Protein AF-A0A3B9NAP0-F1 (afdb_monomer_lite)

Secondary structure (DSSP, 8-state):
--HHHHHHHHHHHHTTTT-TT--EEEEESS-HHHHHHHHHHH-HHHHT-TTEEEEE-TT-HHHHHH--SSSSEEEEE-TTT--EEEEEES---HHHHHHHTT---

Sequence (105 aa):
GCGHCQKMGAGIARNLSKFKNVSFYFISMNDKPYVDGFINMHAKALKSAPNVKFLFDAGTQFIEKFKPGNYPSLYIYDAKTKVLVQHLDGEDDVNKLLKALGITG

Structure (mmCIF, N/CA/C/O backbone):
data_AF-A0A3B9NAP0-F1
#
_entry.id   AF-A0A3B9NAP0-F1
#
loop_
_atom_site.group_PDB
_atom_site.id
_atom_site.type_symbol
_atom_site.label_atom_id
_atom_site.label_alt_id
_atom_site.label_comp_id
_atom_site.label_asym_id
_atom_site.label_entity_id
_atom_site.label_seq_id
_atom_site.pdbx_PDB_ins_code
_atom_site.Cartn_x
_atom_site.Cartn_y
_atom_site.Cartn_z
_atom_site.occupancy
_atom_site.B_iso_or_equiv
_atom_site.auth_seq_id
_atom_site.auth_comp_id
_atom_site.auth_asym_id
_atom_site.auth_atom_id
_atom_site.pdbx_PDB_model_num
ATOM 1 N N . GLY A 1 1 ? 4.038 1.317 -18.588 1.00 42.34 1 GLY A N 1
ATOM 2 C CA . GLY A 1 1 ? 4.125 1.118 -17.132 1.00 42.34 1 GLY A CA 1
ATOM 3 C C . GLY A 1 1 ? 2.885 1.664 -16.458 1.00 42.34 1 GLY A C 1
ATOM 4 O O . GLY A 1 1 ? 2.650 2.857 -16.533 1.00 42.34 1 GLY A O 1
ATOM 5 N N . CYS A 1 2 ? 2.092 0.766 -15.875 1.00 61.81 2 CYS A N 1
ATOM 6 C CA . CYS A 1 2 ? 1.234 0.923 -14.694 1.00 61.81 2 CYS A CA 1
ATOM 7 C C . CYS A 1 2 ? 0.788 2.334 -14.243 1.00 61.81 2 CYS A C 1
ATOM 9 O O . CYS A 1 2 ? 1.112 2.744 -13.128 1.00 61.81 2 CYS A O 1
ATOM 11 N N . GLY A 1 3 ? -0.055 3.027 -15.017 1.00 62.25 3 GLY A N 1
ATOM 12 C CA . GLY A 1 3 ? -0.819 4.175 -14.494 1.00 62.25 3 GLY A CA 1
ATOM 13 C C . GLY A 1 3 ? -1.746 3.779 -13.331 1.00 62.25 3 GLY A C 1
ATOM 14 O O . GLY A 1 3 ? -1.920 4.542 -12.384 1.00 62.25 3 GLY A O 1
ATOM 15 N N . HIS A 1 4 ? -2.250 2.539 -13.343 1.00 74.38 4 HIS A N 1
ATOM 16 C CA . HIS A 1 4 ? -3.114 1.989 -12.295 1.00 74.38 4 HIS A CA 1
ATOM 17 C C . HIS A 1 4 ? -2.416 1.897 -10.931 1.00 74.38 4 HIS A C 1
ATOM 19 O O . HIS A 1 4 ? -2.921 2.431 -9.945 1.00 74.38 4 HIS A O 1
ATOM 25 N N . CYS A 1 5 ? -1.206 1.324 -10.870 1.00 71.00 5 CYS A N 1
ATOM 26 C CA . CYS A 1 5 ? -0.440 1.257 -9.619 1.00 71.00 5 CYS A CA 1
ATOM 27 C C . CYS A 1 5 ? -0.088 2.654 -9.085 1.00 71.00 5 CYS A C 1
ATOM 29 O O . CYS A 1 5 ? -0.111 2.878 -7.876 1.00 71.00 5 CYS A O 1
ATOM 31 N N . GLN A 1 6 ? 0.237 3.596 -9.979 1.00 77.69 6 GLN A N 1
ATOM 32 C CA . GLN A 1 6 ? 0.581 4.971 -9.603 1.00 77.69 6 GLN A CA 1
ATOM 33 C C . GLN A 1 6 ? -0.620 5.701 -9.010 1.00 77.69 6 GLN A C 1
ATOM 35 O O . GLN A 1 6 ? -0.515 6.289 -7.936 1.00 77.69 6 GLN A O 1
ATOM 40 N N . LYS A 1 7 ? -1.768 5.636 -9.690 1.00 83.56 7 LYS A N 1
ATOM 41 C CA . LYS A 1 7 ? -3.012 6.272 -9.255 1.00 83.56 7 LYS A CA 1
ATOM 42 C C . LYS A 1 7 ? -3.493 5.692 -7.930 1.00 83.56 7 LYS A C 1
ATOM 44 O O . LYS A 1 7 ? -3.847 6.456 -7.033 1.00 83.56 7 LYS A O 1
ATOM 49 N N . MET A 1 8 ? -3.394 4.374 -7.773 1.00 82.88 8 MET A N 1
ATOM 50 C CA . MET A 1 8 ? -3.730 3.688 -6.534 1.00 82.88 8 MET A CA 1
ATOM 51 C C . MET A 1 8 ? -2.812 4.114 -5.382 1.00 82.88 8 MET A C 1
ATOM 53 O O . MET A 1 8 ? -3.286 4.580 -4.347 1.00 82.88 8 MET A O 1
ATOM 57 N N . GLY A 1 9 ? -1.489 4.052 -5.575 1.00 83.19 9 GLY A N 1
ATOM 58 C CA . GLY A 1 9 ? -0.513 4.485 -4.571 1.00 83.19 9 GLY A CA 1
ATOM 59 C C . GLY A 1 9 ? -0.671 5.959 -4.184 1.00 83.19 9 GLY A C 1
ATOM 60 O O . GLY A 1 9 ? -0.674 6.292 -2.998 1.00 83.19 9 GLY A O 1
ATOM 61 N N . ALA A 1 10 ? -0.879 6.843 -5.163 1.00 85.19 10 ALA A N 1
ATOM 62 C CA . ALA A 1 10 ? -1.137 8.263 -4.933 1.00 85.19 10 ALA A CA 1
ATOM 63 C C . ALA A 1 10 ? -2.464 8.498 -4.192 1.00 85.19 10 ALA A C 1
ATOM 65 O O . ALA A 1 10 ? -2.539 9.343 -3.298 1.00 85.19 10 ALA A O 1
ATOM 66 N N . GLY A 1 11 ? -3.509 7.740 -4.530 1.00 86.38 11 GLY A N 1
ATOM 67 C CA . GLY A 1 11 ? -4.799 7.774 -3.849 1.00 86.38 11 GLY A CA 1
ATOM 68 C C . GLY A 1 11 ? -4.678 7.380 -2.379 1.00 86.38 11 GLY A C 1
ATOM 69 O O . GLY A 1 11 ? -5.209 8.083 -1.514 1.00 86.38 11 GLY A O 1
ATOM 70 N N . ILE A 1 12 ? -3.931 6.309 -2.087 1.00 85.69 12 ILE A N 1
ATOM 71 C CA . ILE A 1 12 ? -3.658 5.872 -0.712 1.00 85.69 12 ILE A CA 1
ATOM 72 C C . ILE A 1 12 ? -2.866 6.951 0.029 1.00 85.69 12 ILE A C 1
ATOM 74 O O . ILE A 1 12 ? -3.253 7.344 1.125 1.00 85.69 12 ILE A O 1
ATOM 78 N N . ALA A 1 13 ? -1.813 7.489 -0.593 1.00 86.31 13 ALA A N 1
ATOM 79 C CA . ALA A 1 13 ? -0.987 8.548 -0.020 1.00 86.31 13 ALA A CA 1
ATOM 80 C C . ALA A 1 13 ? -1.812 9.788 0.370 1.00 86.31 13 ALA A C 1
ATOM 82 O O . ALA A 1 13 ? -1.628 10.341 1.451 1.00 86.31 13 ALA A O 1
ATOM 83 N N . ARG A 1 14 ? -2.758 10.201 -0.484 1.00 86.94 14 ARG A N 1
ATOM 84 C CA . ARG A 1 14 ? -3.666 11.332 -0.220 1.00 86.94 14 ARG A CA 1
ATOM 85 C C . ARG A 1 14 ? -4.666 11.049 0.902 1.00 86.94 14 ARG A C 1
ATOM 87 O O . ARG A 1 14 ? -5.053 11.971 1.610 1.00 86.94 14 ARG A O 1
ATOM 94 N N . ASN A 1 15 ? -5.071 9.792 1.078 1.00 86.88 15 ASN A N 1
ATOM 95 C CA . ASN A 1 15 ? -6.045 9.366 2.087 1.00 86.88 15 ASN A CA 1
ATOM 96 C C . ASN A 1 15 ? -5.395 8.692 3.308 1.00 86.88 15 ASN A C 1
ATOM 98 O O . ASN A 1 15 ? -6.099 8.095 4.118 1.00 86.88 15 ASN A O 1
ATOM 102 N N . LEU A 1 16 ? -4.072 8.804 3.485 1.00 84.50 16 LEU A N 1
ATOM 103 C CA . LEU A 1 16 ? -3.317 8.196 4.594 1.00 84.50 16 LEU A CA 1
ATOM 104 C C . LEU A 1 16 ? -3.923 8.492 5.969 1.00 84.50 16 LEU A C 1
ATOM 106 O O . LEU A 1 16 ? -3.943 7.627 6.841 1.00 84.50 16 LEU A O 1
ATOM 110 N N . SER A 1 17 ? -4.471 9.694 6.146 1.00 84.31 17 SER A N 1
ATOM 111 C CA . SER A 1 17 ? -5.154 10.116 7.371 1.00 84.31 17 SER A CA 1
ATOM 112 C C . SER A 1 17 ? -6.380 9.266 7.722 1.00 84.31 17 SER A C 1
ATOM 114 O O . SER A 1 17 ? -6.696 9.142 8.905 1.00 84.31 17 SER A O 1
ATOM 116 N N . LYS A 1 18 ? -7.045 8.663 6.728 1.00 85.12 18 LYS A N 1
ATOM 117 C CA . LYS A 1 18 ? -8.168 7.731 6.910 1.00 85.12 18 LYS A CA 1
ATOM 118 C C . LYS A 1 18 ? -7.697 6.309 7.217 1.00 85.12 18 LYS A C 1
ATOM 120 O O . LYS A 1 18 ? -8.402 5.552 7.872 1.00 85.12 18 LYS A O 1
ATOM 125 N N . PHE A 1 19 ? -6.481 5.957 6.806 1.00 84.62 19 PHE A N 1
ATOM 126 C CA . PHE A 1 19 ? -5.911 4.619 6.962 1.00 84.62 19 PHE A CA 1
ATOM 127 C C . PHE A 1 19 ? -5.125 4.414 8.267 1.00 84.62 19 PHE A C 1
ATOM 129 O O . PHE A 1 19 ? -4.288 3.519 8.344 1.00 84.62 19 PHE A O 1
ATOM 136 N N . LYS A 1 20 ? -5.385 5.202 9.317 1.00 80.50 20 LYS A N 1
ATOM 137 C CA . LYS A 1 20 ? -4.659 5.099 10.601 1.00 80.50 20 LYS A CA 1
ATOM 138 C C . LYS A 1 20 ? -4.742 3.712 11.250 1.00 80.50 20 LYS A C 1
ATOM 140 O O . LYS A 1 20 ? -3.796 3.302 11.910 1.00 80.50 20 LYS A O 1
ATOM 145 N N . ASN A 1 21 ? -5.836 2.986 11.016 1.00 85.19 21 ASN A N 1
ATOM 146 C CA . ASN A 1 21 ? -6.056 1.630 11.531 1.00 85.19 21 ASN A CA 1
ATOM 147 C C . ASN A 1 21 ? -5.743 0.531 10.501 1.00 85.19 21 ASN A C 1
ATOM 149 O O . ASN A 1 21 ? -6.112 -0.623 10.701 1.00 85.19 21 ASN A O 1
ATOM 153 N N . VAL A 1 22 ? -5.092 0.873 9.387 1.00 88.12 22 VAL A N 1
ATOM 154 C CA . VAL A 1 22 ? -4.791 -0.058 8.295 1.00 88.12 22 VAL A CA 1
ATOM 155 C C . VAL A 1 22 ? -3.286 -0.121 8.099 1.00 88.12 22 VAL A C 1
ATOM 157 O O . VAL A 1 22 ? -2.632 0.910 7.962 1.00 88.12 22 VAL A O 1
ATOM 160 N N . SER A 1 23 ? -2.741 -1.338 8.072 1.00 89.31 23 SER A N 1
ATOM 161 C CA . SER A 1 23 ? -1.330 -1.587 7.768 1.00 89.31 23 SER A CA 1
ATOM 162 C C . SER A 1 23 ? -1.179 -2.031 6.316 1.00 89.31 23 SER A C 1
ATOM 164 O O . SER A 1 23 ? -1.744 -3.048 5.921 1.00 89.31 23 SER A O 1
ATOM 166 N N . PHE A 1 24 ? -0.402 -1.293 5.530 1.00 88.19 24 PHE A N 1
ATOM 167 C CA . PHE A 1 24 ? -0.102 -1.621 4.142 1.00 88.19 24 PHE A CA 1
ATOM 168 C C . PHE A 1 24 ? 1.209 -2.387 4.028 1.00 88.19 24 PHE A C 1
ATOM 170 O O . PHE A 1 24 ? 2.225 -1.983 4.591 1.00 88.19 24 PHE A O 1
ATOM 177 N N . TYR A 1 25 ? 1.193 -3.448 3.228 1.00 88.38 25 TYR A N 1
ATOM 178 C CA . TYR A 1 25 ? 2.366 -4.247 2.899 1.00 88.38 25 TYR A CA 1
ATOM 179 C C . TYR A 1 25 ? 2.519 -4.261 1.384 1.00 88.38 25 TYR A C 1
ATOM 181 O O . TYR A 1 25 ? 1.781 -4.941 0.675 1.00 88.38 25 TYR A O 1
ATOM 189 N N . PHE A 1 26 ? 3.454 -3.466 0.884 1.00 86.38 26 PHE A N 1
ATOM 190 C CA . PHE A 1 26 ? 3.780 -3.411 -0.531 1.00 86.38 26 PHE A CA 1
ATOM 191 C C . PHE A 1 26 ? 4.841 -4.455 -0.817 1.00 86.38 26 PHE A C 1
ATOM 193 O O . PHE A 1 26 ? 5.974 -4.328 -0.358 1.00 86.38 26 PHE A O 1
ATOM 200 N N . ILE A 1 27 ? 4.458 -5.481 -1.561 1.00 85.44 27 ILE A N 1
ATOM 201 C CA . ILE A 1 27 ? 5.347 -6.569 -1.944 1.00 85.44 27 ILE A CA 1
ATOM 202 C C . ILE A 1 27 ? 5.775 -6.339 -3.389 1.00 85.44 27 ILE A C 1
ATOM 204 O O . ILE A 1 27 ? 4.938 -6.116 -4.262 1.00 85.44 27 ILE A O 1
ATOM 208 N N . SER A 1 28 ? 7.080 -6.355 -3.632 1.00 82.69 28 SER A N 1
ATOM 209 C CA . SER A 1 28 ? 7.657 -6.158 -4.959 1.00 82.69 28 SER A CA 1
ATOM 210 C C . SER A 1 28 ? 8.846 -7.084 -5.161 1.00 82.69 28 SER A C 1
ATOM 212 O O . SER A 1 28 ? 9.662 -7.248 -4.259 1.00 82.69 28 SER A O 1
ATOM 214 N N . MET A 1 29 ? 8.963 -7.632 -6.370 1.00 83.50 29 MET A N 1
ATOM 215 C CA . MET A 1 29 ? 10.150 -8.365 -6.822 1.00 83.50 29 MET A CA 1
ATOM 216 C C . MET A 1 29 ? 11.291 -7.439 -7.256 1.00 83.50 29 MET A C 1
ATOM 218 O O . MET A 1 29 ? 12.414 -7.890 -7.434 1.00 83.50 29 MET A O 1
ATOM 222 N N . ASN A 1 30 ? 11.004 -6.152 -7.474 1.00 80.62 30 ASN A N 1
ATOM 223 C CA . ASN A 1 30 ? 12.017 -5.164 -7.837 1.00 80.62 30 ASN A CA 1
ATOM 224 C C . ASN A 1 30 ? 12.793 -4.706 -6.605 1.00 80.62 30 ASN A C 1
ATOM 226 O O . ASN A 1 30 ? 12.206 -4.552 -5.529 1.00 80.62 30 ASN A O 1
ATOM 230 N N . ASP A 1 31 ? 14.076 -4.405 -6.801 1.00 82.06 31 ASP A N 1
ATOM 231 C CA . ASP A 1 31 ? 14.972 -3.942 -5.748 1.00 82.06 31 ASP A CA 1
ATOM 232 C C . ASP A 1 31 ? 14.435 -2.710 -5.014 1.00 82.06 31 ASP A C 1
ATOM 234 O O . ASP A 1 31 ? 13.775 -1.831 -5.583 1.00 82.06 31 ASP A O 1
ATOM 238 N N . LYS A 1 32 ? 14.801 -2.603 -3.733 1.00 80.88 32 LYS A N 1
ATOM 239 C CA . LYS A 1 32 ? 14.445 -1.468 -2.876 1.00 80.88 32 LYS A CA 1
ATOM 240 C C . LYS A 1 32 ? 14.632 -0.091 -3.545 1.00 80.88 32 LYS A C 1
ATOM 242 O O . LYS A 1 32 ? 13.689 0.693 -3.473 1.00 80.88 32 LYS A O 1
ATOM 247 N N . PRO A 1 33 ? 15.772 0.250 -4.186 1.00 84.56 33 PRO A N 1
ATOM 248 C CA . PRO A 1 33 ? 15.942 1.541 -4.859 1.00 84.56 33 PRO A CA 1
ATOM 249 C C . PRO A 1 33 ? 14.897 1.816 -5.947 1.00 84.56 33 PRO A C 1
ATOM 251 O O . PRO A 1 33 ? 14.457 2.957 -6.085 1.00 84.56 33 PRO A O 1
ATOM 254 N N . TYR A 1 34 ? 14.451 0.792 -6.679 1.00 84.25 34 TYR A N 1
ATOM 255 C CA . TYR A 1 34 ? 13.420 0.943 -7.704 1.00 84.25 34 TYR A CA 1
ATOM 256 C C . TYR A 1 34 ? 12.057 1.267 -7.078 1.00 84.25 34 TYR A C 1
ATOM 258 O O . TYR A 1 34 ? 11.382 2.217 -7.483 1.00 84.25 34 TYR A O 1
ATOM 266 N N . VAL A 1 35 ? 11.679 0.521 -6.035 1.00 83.31 35 VAL A N 1
ATOM 267 C CA . VAL A 1 35 ? 10.434 0.744 -5.283 1.00 83.31 35 VAL A CA 1
ATOM 268 C C . VAL A 1 35 ? 10.451 2.108 -4.590 1.00 83.31 35 VAL A C 1
ATOM 270 O O . VAL A 1 35 ? 9.495 2.873 -4.699 1.00 83.31 35 VAL A O 1
ATOM 273 N N . ASP A 1 36 ? 11.555 2.460 -3.932 1.00 83.88 36 ASP A N 1
ATOM 274 C CA . ASP A 1 36 ? 11.727 3.756 -3.274 1.00 83.88 36 ASP A CA 1
ATOM 275 C C . ASP A 1 36 ? 11.625 4.912 -4.275 1.00 83.88 36 ASP A C 1
ATOM 277 O O . ASP A 1 36 ? 11.020 5.935 -3.952 1.00 83.88 36 ASP A O 1
ATOM 281 N N . GLY A 1 37 ? 12.194 4.764 -5.476 1.00 86.19 37 GLY A N 1
ATOM 282 C CA . GLY A 1 37 ? 12.083 5.744 -6.555 1.00 86.19 37 GLY A CA 1
ATOM 283 C C . GLY A 1 37 ? 10.633 5.941 -6.996 1.00 86.19 37 GLY A C 1
ATOM 284 O O . GLY A 1 37 ? 10.141 7.070 -7.014 1.00 86.19 37 GLY A O 1
ATOM 285 N N . PHE A 1 38 ? 9.921 4.841 -7.255 1.00 83.44 38 PHE A N 1
ATOM 286 C CA . PHE A 1 38 ? 8.504 4.864 -7.623 1.00 83.44 38 PHE A CA 1
ATOM 287 C C . PHE A 1 38 ? 7.646 5.567 -6.563 1.00 83.44 38 PHE A C 1
ATOM 289 O O . PHE A 1 38 ? 6.811 6.419 -6.871 1.00 83.44 38 PHE A O 1
ATOM 296 N N . ILE A 1 39 ? 7.881 5.251 -5.293 1.00 83.56 39 ILE A N 1
ATOM 297 C CA . ILE A 1 39 ? 7.097 5.796 -4.185 1.00 83.56 39 ILE A CA 1
ATOM 298 C C . ILE A 1 39 ? 7.452 7.241 -3.919 1.00 83.56 39 ILE A C 1
ATOM 300 O O . ILE A 1 39 ? 6.553 8.049 -3.733 1.00 83.56 39 ILE A O 1
ATOM 304 N N . ASN A 1 40 ? 8.726 7.614 -3.973 1.00 85.56 40 ASN A N 1
ATOM 305 C CA . ASN A 1 40 ? 9.117 9.015 -3.877 1.00 85.56 40 ASN A CA 1
ATOM 306 C C . ASN A 1 40 ? 8.473 9.872 -4.974 1.00 85.56 40 ASN A C 1
ATOM 308 O O . ASN A 1 40 ? 8.136 11.025 -4.708 1.00 85.56 40 ASN A O 1
ATOM 312 N N . MET A 1 41 ? 8.292 9.318 -6.175 1.00 84.69 41 MET A N 1
ATOM 313 C CA . MET A 1 41 ? 7.733 10.042 -7.314 1.00 84.69 41 MET A CA 1
ATOM 314 C C . MET A 1 41 ? 6.199 10.128 -7.271 1.00 84.69 41 MET A C 1
ATOM 316 O O . MET A 1 41 ? 5.645 11.191 -7.538 1.00 84.69 41 MET A O 1
ATOM 320 N N . HIS A 1 42 ? 5.503 9.050 -6.893 1.00 81.56 42 HIS A N 1
ATOM 321 C CA . HIS A 1 42 ? 4.035 8.980 -6.984 1.00 81.56 42 HIS A CA 1
ATOM 322 C C . HIS A 1 42 ? 3.302 8.976 -5.639 1.00 81.56 42 HIS A C 1
ATOM 324 O O . HIS A 1 42 ? 2.139 9.369 -5.566 1.00 81.56 42 HIS A O 1
ATOM 330 N N . ALA A 1 43 ? 3.951 8.533 -4.565 1.00 81.75 43 ALA A N 1
ATOM 331 C CA . ALA A 1 43 ? 3.303 8.243 -3.291 1.00 81.75 43 ALA A CA 1
ATOM 332 C C . ALA A 1 43 ? 4.198 8.579 -2.084 1.00 81.75 43 ALA A C 1
ATOM 334 O O . ALA A 1 43 ? 4.245 7.835 -1.105 1.00 81.75 43 ALA A O 1
ATOM 335 N N . LYS A 1 44 ? 4.908 9.716 -2.140 1.00 85.06 44 LYS A N 1
ATOM 336 C CA . LYS A 1 44 ? 5.967 10.093 -1.184 1.00 85.06 44 LYS A CA 1
ATOM 337 C C . LYS A 1 44 ? 5.522 10.017 0.279 1.00 85.06 44 LYS A C 1
ATOM 339 O O . LYS A 1 44 ? 6.305 9.624 1.137 1.00 85.06 44 LYS A O 1
ATOM 344 N N . ALA A 1 45 ? 4.257 10.336 0.556 1.00 84.19 45 ALA A N 1
ATOM 345 C CA . ALA A 1 45 ? 3.695 10.276 1.903 1.00 84.19 45 ALA A CA 1
ATOM 346 C C . ALA A 1 45 ? 3.673 8.849 2.489 1.00 84.19 45 ALA A C 1
ATOM 348 O O . ALA A 1 45 ? 3.824 8.699 3.697 1.00 84.19 45 ALA A O 1
ATOM 349 N N . LEU A 1 46 ? 3.561 7.805 1.655 1.00 83.56 46 LEU A N 1
ATOM 350 C CA . LEU A 1 46 ? 3.608 6.406 2.100 1.00 83.56 46 LEU A CA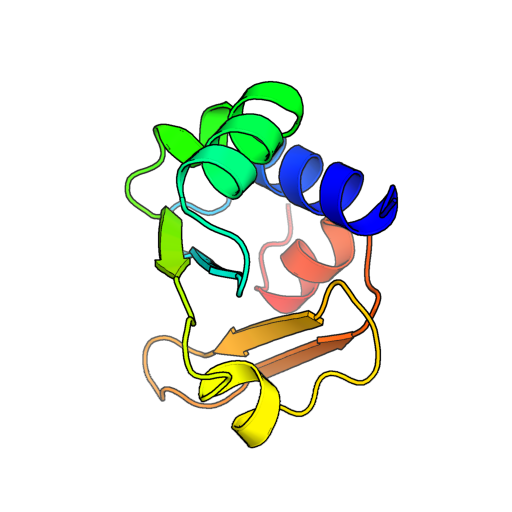 1
ATOM 351 C C . LEU A 1 46 ? 4.981 6.022 2.655 1.00 83.56 46 LEU A C 1
ATOM 353 O O . LEU A 1 46 ? 5.065 5.185 3.544 1.00 83.56 46 LEU A O 1
ATOM 357 N N . LYS A 1 47 ? 6.061 6.637 2.161 1.00 82.69 47 LYS A N 1
ATOM 358 C CA . LYS A 1 47 ? 7.425 6.333 2.614 1.00 82.69 47 LYS A CA 1
ATOM 359 C C . LYS A 1 47 ? 7.656 6.721 4.075 1.00 82.69 47 LYS A C 1
ATOM 361 O O . LYS A 1 47 ? 8.394 6.044 4.779 1.00 82.69 47 LYS A O 1
ATOM 366 N N . SER A 1 48 ? 7.040 7.814 4.514 1.00 81.69 48 SER A N 1
ATOM 367 C CA . SER A 1 48 ? 7.143 8.314 5.889 1.00 81.69 48 SER A CA 1
ATOM 368 C C . SER A 1 48 ? 6.037 7.777 6.801 1.00 81.69 48 SER A C 1
ATOM 370 O O . SER A 1 48 ? 5.977 8.151 7.970 1.00 81.69 48 SER A O 1
ATOM 372 N N . ALA A 1 49 ? 5.146 6.933 6.280 1.00 84.44 49 ALA A N 1
ATOM 373 C CA . ALA A 1 49 ? 3.994 6.446 7.013 1.00 84.44 49 ALA A CA 1
ATOM 374 C C . ALA A 1 49 ? 4.365 5.200 7.845 1.00 84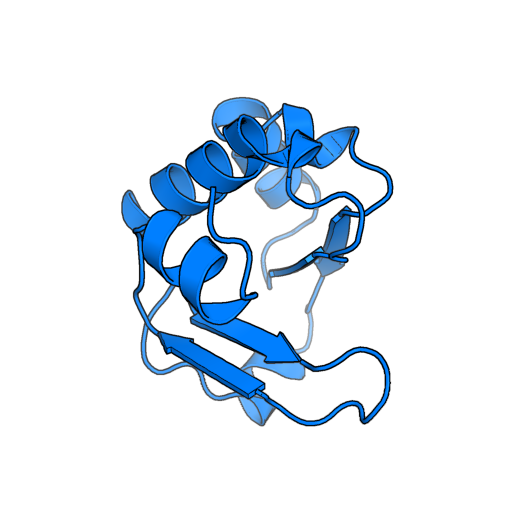.44 49 ALA A C 1
ATOM 376 O O . ALA A 1 49 ? 4.818 4.202 7.283 1.00 84.44 49 ALA A O 1
ATOM 377 N N . PRO A 1 50 ? 4.156 5.208 9.176 1.00 83.50 50 PRO A N 1
ATOM 378 C CA . PRO A 1 50 ? 4.544 4.091 10.045 1.00 83.50 50 PRO A CA 1
ATOM 379 C C . PRO A 1 50 ? 3.697 2.831 9.817 1.00 83.50 50 PRO A C 1
ATOM 381 O O . PRO A 1 50 ? 4.104 1.724 10.162 1.00 83.50 50 PRO A O 1
ATOM 384 N N . ASN A 1 51 ? 2.515 2.994 9.224 1.00 85.69 51 ASN A N 1
ATOM 385 C CA . ASN A 1 51 ? 1.597 1.922 8.868 1.00 85.69 51 ASN A CA 1
ATOM 386 C C . ASN A 1 51 ? 1.862 1.348 7.467 1.00 85.69 51 ASN A C 1
ATOM 388 O O . ASN A 1 51 ? 1.050 0.578 6.968 1.00 85.69 51 ASN A O 1
ATOM 392 N N . VAL A 1 52 ? 2.968 1.713 6.817 1.00 88.69 52 VAL A N 1
ATOM 393 C CA . VAL A 1 52 ? 3.343 1.218 5.491 1.00 88.69 52 VAL A CA 1
ATOM 394 C C . VAL A 1 52 ? 4.664 0.463 5.583 1.00 88.69 52 VAL A C 1
ATOM 396 O O . VAL A 1 52 ? 5.653 0.969 6.106 1.00 88.69 52 VAL A O 1
ATOM 399 N N . LYS A 1 53 ? 4.694 -0.758 5.046 1.00 88.12 53 LYS A N 1
ATOM 400 C CA . LYS A 1 53 ? 5.889 -1.598 4.971 1.00 88.12 53 LYS A CA 1
ATOM 401 C C . LYS A 1 53 ? 6.152 -2.027 3.537 1.00 88.12 53 LYS A C 1
ATOM 403 O O . LYS A 1 53 ? 5.246 -2.466 2.833 1.00 88.12 53 LYS A O 1
ATOM 408 N N . PHE A 1 54 ? 7.413 -1.929 3.136 1.00 86.50 54 PHE A N 1
ATOM 409 C CA . PHE A 1 54 ? 7.898 -2.402 1.844 1.00 86.50 54 PHE A CA 1
ATOM 410 C C . PHE A 1 54 ? 8.615 -3.724 2.048 1.00 86.50 54 PHE A C 1
ATOM 412 O O . PHE A 1 54 ? 9.582 -3.797 2.806 1.00 86.50 54 PHE A O 1
ATOM 419 N N . LEU A 1 55 ? 8.109 -4.762 1.397 1.00 86.00 55 LEU A N 1
ATOM 420 C CA . LEU A 1 55 ? 8.664 -6.101 1.410 1.00 86.00 55 LEU A CA 1
ATOM 421 C C . LEU A 1 55 ? 9.244 -6.396 0.031 1.00 86.00 55 LEU A C 1
ATOM 423 O O . LEU A 1 55 ? 8.593 -6.201 -0.996 1.00 86.00 55 LEU A O 1
ATOM 427 N N . PHE A 1 56 ? 10.485 -6.858 0.034 1.00 84.56 56 PHE A N 1
ATOM 428 C CA . PHE A 1 56 ? 11.174 -7.299 -1.163 1.00 84.56 56 PHE A CA 1
ATOM 429 C C . PHE A 1 56 ? 11.022 -8.814 -1.284 1.00 84.56 56 PHE A C 1
ATOM 431 O O . PHE A 1 56 ? 11.473 -9.549 -0.407 1.00 84.56 56 PHE A O 1
ATOM 438 N N . ASP A 1 57 ? 10.358 -9.267 -2.344 1.00 82.38 57 ASP A N 1
ATOM 439 C CA . ASP A 1 57 ? 10.156 -10.685 -2.642 1.00 82.38 57 ASP A CA 1
ATOM 440 C C . ASP A 1 57 ? 11.092 -11.121 -3.769 1.00 82.38 57 ASP A C 1
ATOM 442 O O . ASP A 1 57 ? 10.700 -11.221 -4.929 1.00 82.38 57 ASP A O 1
ATOM 446 N N . ALA A 1 58 ? 12.356 -11.362 -3.419 1.00 74.44 58 ALA A N 1
ATOM 447 C CA . ALA A 1 58 ? 13.374 -11.818 -4.366 1.00 74.44 58 ALA A CA 1
ATOM 448 C C . ALA A 1 58 ? 13.089 -13.220 -4.931 1.00 74.44 58 ALA A C 1
ATOM 450 O O . ALA A 1 58 ? 13.551 -13.557 -6.015 1.00 74.44 58 ALA A O 1
ATOM 451 N N . GLY A 1 59 ? 12.376 -14.052 -4.168 1.00 67.31 59 GLY A N 1
ATOM 452 C CA . GLY A 1 59 ? 12.212 -15.479 -4.442 1.00 67.31 59 GLY A CA 1
ATOM 453 C C . GLY A 1 59 ? 10.825 -15.860 -4.934 1.00 67.31 59 GLY A C 1
ATOM 454 O O . GLY A 1 59 ? 10.453 -17.012 -4.746 1.00 67.31 59 GLY A O 1
ATOM 455 N N . THR A 1 60 ? 10.050 -14.897 -5.448 1.00 72.38 60 THR A N 1
ATOM 456 C CA . THR A 1 60 ? 8.683 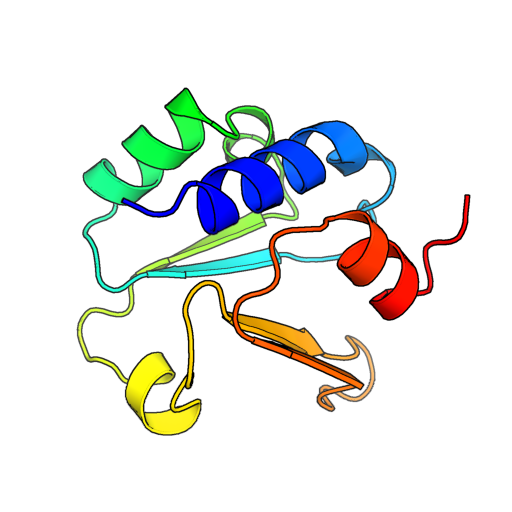-15.089 -5.970 1.00 72.38 60 THR A CA 1
ATOM 457 C C . THR A 1 60 ? 7.711 -15.793 -5.022 1.00 72.38 60 THR A C 1
ATOM 459 O O . THR A 1 60 ? 6.643 -16.221 -5.450 1.00 72.38 60 THR A O 1
ATOM 462 N N . GLN A 1 61 ? 8.004 -15.877 -3.723 1.00 80.25 61 GLN A N 1
ATOM 463 C CA . GLN A 1 61 ? 7.222 -16.690 -2.794 1.00 80.25 61 GLN A CA 1
ATOM 464 C C . GLN A 1 61 ? 5.807 -16.146 -2.618 1.00 80.25 61 GLN A C 1
ATOM 466 O O . GLN A 1 61 ? 4.866 -16.910 -2.397 1.00 80.25 61 GLN A O 1
ATOM 471 N N . PHE A 1 62 ? 5.640 -14.825 -2.700 1.00 79.62 62 PHE A N 1
ATOM 472 C CA . PHE A 1 62 ? 4.324 -14.205 -2.674 1.00 79.62 62 PHE A CA 1
ATOM 473 C C . PHE A 1 62 ? 3.644 -14.354 -4.030 1.00 79.62 62 PHE A C 1
ATOM 475 O O . PHE A 1 62 ? 2.498 -14.783 -4.089 1.00 79.62 62 PHE A O 1
ATOM 482 N N . ILE A 1 63 ? 4.338 -14.072 -5.129 1.00 74.06 63 ILE A N 1
ATOM 483 C CA . ILE A 1 63 ? 3.753 -14.182 -6.475 1.00 74.06 63 ILE A CA 1
ATOM 484 C C . ILE A 1 63 ? 3.285 -15.618 -6.762 1.00 74.06 63 ILE A C 1
ATOM 486 O O . ILE A 1 63 ? 2.196 -15.807 -7.294 1.00 74.06 63 ILE A O 1
ATOM 490 N N . GLU A 1 64 ? 4.035 -16.636 -6.344 1.00 79.75 64 GLU A N 1
ATOM 491 C CA . GLU A 1 64 ? 3.683 -18.047 -6.530 1.00 79.75 64 GLU A CA 1
ATOM 492 C C . GLU A 1 64 ? 2.536 -18.516 -5.633 1.00 79.75 64 GLU A C 1
ATOM 494 O O . GLU A 1 64 ? 1.732 -19.353 -6.053 1.00 79.75 64 GLU A O 1
ATOM 499 N N . LYS A 1 65 ? 2.434 -17.987 -4.407 1.00 80.31 65 LYS A N 1
ATOM 500 C CA . LYS A 1 65 ? 1.338 -18.323 -3.485 1.00 80.31 65 LYS A CA 1
ATOM 501 C C . LYS A 1 65 ? 0.038 -17.626 -3.856 1.00 80.31 65 LYS A C 1
ATOM 503 O O . LYS A 1 65 ? -1.022 -18.236 -3.788 1.00 80.31 65 LYS A O 1
ATOM 508 N N . PHE A 1 66 ? 0.125 -16.351 -4.211 1.00 79.06 66 PHE A N 1
ATOM 509 C CA . PHE A 1 66 ? -1.034 -15.504 -4.460 1.00 79.06 66 PHE A CA 1
ATOM 510 C C . PHE A 1 66 ? -1.490 -15.559 -5.922 1.00 79.06 66 PHE A C 1
ATOM 512 O O . PHE A 1 66 ? -2.664 -15.330 -6.184 1.00 79.06 66 PHE A O 1
ATOM 519 N N . LYS A 1 67 ? -0.585 -15.887 -6.858 1.00 75.31 67 LYS A N 1
ATOM 520 C CA . LYS A 1 67 ? -0.827 -15.981 -8.309 1.00 75.31 67 LYS A CA 1
ATOM 521 C C . LYS A 1 67 ? -1.702 -14.831 -8.832 1.00 75.31 67 LYS A C 1
ATOM 523 O O . LYS A 1 67 ? -2.786 -15.093 -9.353 1.00 75.31 67 LYS A O 1
ATOM 528 N N . PRO A 1 68 ? -1.268 -13.565 -8.667 1.00 72.44 68 PRO A N 1
ATOM 529 C CA . PRO A 1 68 ? -2.057 -12.421 -9.115 1.00 72.44 68 PRO A CA 1
ATOM 530 C C . PRO A 1 68 ? -2.325 -12.523 -10.620 1.00 72.44 68 PRO A C 1
ATOM 532 O O . PRO A 1 68 ? -1.403 -12.764 -11.401 1.00 72.44 68 PRO A O 1
ATOM 535 N N . GLY A 1 69 ? -3.589 -12.357 -11.011 1.00 67.44 69 GLY A N 1
ATOM 536 C CA . GLY A 1 69 ? -4.007 -12.425 -12.411 1.00 67.44 69 GLY A CA 1
ATOM 537 C C . GLY A 1 69 ? -3.646 -11.147 -13.162 1.00 67.44 69 GLY A C 1
ATOM 538 O O . GLY A 1 69 ? -3.198 -11.204 -14.305 1.00 67.44 69 GLY A O 1
ATOM 539 N N . ASN A 1 70 ? -3.774 -10.000 -12.491 1.00 73.31 70 ASN A N 1
ATOM 540 C CA . ASN A 1 70 ? -3.467 -8.677 -13.013 1.00 73.31 70 ASN A CA 1
ATOM 541 C C . ASN A 1 70 ? -2.794 -7.801 -11.955 1.00 73.31 70 ASN A C 1
ATOM 543 O O . ASN A 1 70 ? -3.055 -7.868 -10.753 1.00 73.31 70 ASN A O 1
ATOM 547 N N . TYR A 1 71 ? -1.947 -6.894 -12.431 1.00 71.44 71 TYR A N 1
ATOM 548 C CA . TYR A 1 71 ? -1.293 -5.899 -11.590 1.00 71.44 71 TYR A CA 1
ATOM 549 C C . TYR A 1 71 ? -1.976 -4.532 -11.746 1.00 71.44 71 TYR A C 1
ATOM 551 O O . TYR A 1 71 ? -2.229 -4.114 -12.880 1.00 71.44 71 TYR A O 1
ATOM 559 N N . PRO A 1 72 ? -2.218 -3.786 -10.650 1.00 74.38 72 PRO A N 1
ATOM 560 C CA . PRO A 1 72 ? -1.907 -4.112 -9.251 1.00 74.38 72 PRO A CA 1
ATOM 561 C C . PRO A 1 72 ? -2.890 -5.116 -8.630 1.00 74.38 72 PRO A C 1
ATOM 563 O O . PRO A 1 72 ? -4.094 -4.994 -8.819 1.00 74.38 72 PRO A O 1
ATOM 566 N N . SER A 1 73 ? -2.382 -6.046 -7.818 1.00 83.25 73 SER A N 1
ATOM 567 C CA . SER A 1 73 ? -3.214 -6.944 -7.008 1.00 83.25 73 SER A CA 1
ATOM 568 C C . SER A 1 73 ? -3.143 -6.543 -5.536 1.00 83.25 73 SER A C 1
ATOM 570 O O . SER A 1 73 ? -2.060 -6.403 -4.968 1.00 83.25 73 SER A O 1
ATOM 572 N N . LEU A 1 74 ? -4.303 -6.371 -4.911 1.00 86.81 74 LEU A N 1
ATOM 573 C CA . LEU A 1 74 ? -4.482 -5.915 -3.537 1.00 86.81 74 LEU A CA 1
ATOM 574 C C . LEU A 1 74 ? -5.228 -6.987 -2.749 1.00 86.81 74 LEU A C 1
ATOM 576 O O . LEU A 1 74 ? -6.319 -7.407 -3.133 1.00 86.81 74 LEU A O 1
ATOM 580 N N . TYR A 1 75 ? -4.666 -7.384 -1.615 1.00 87.88 75 TYR A N 1
ATOM 581 C CA . TYR A 1 75 ? -5.257 -8.381 -0.732 1.00 87.88 75 TYR A CA 1
ATOM 582 C C . TYR A 1 75 ? -5.551 -7.738 0.616 1.00 87.88 75 TYR A C 1
ATOM 584 O O . TYR A 1 75 ? -4.649 -7.227 1.282 1.00 87.88 75 TYR A O 1
ATOM 592 N N . ILE A 1 76 ? -6.820 -7.740 1.001 1.00 89.00 76 ILE A N 1
ATOM 593 C CA . ILE A 1 76 ? -7.305 -7.112 2.223 1.00 89.00 76 ILE A CA 1
ATOM 594 C C . ILE A 1 76 ? -7.562 -8.216 3.229 1.00 89.00 76 ILE A C 1
ATOM 596 O O . ILE A 1 76 ? -8.457 -9.036 3.043 1.00 89.00 76 ILE A O 1
ATOM 600 N N . TYR A 1 77 ? -6.770 -8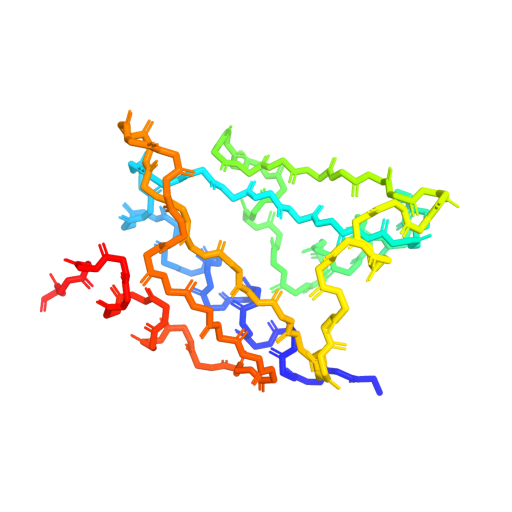.225 4.292 1.00 89.00 77 TYR A N 1
ATOM 601 C CA . TYR A 1 77 ? -6.883 -9.187 5.377 1.00 89.00 77 TYR A CA 1
ATOM 602 C C . TYR A 1 77 ? -7.449 -8.516 6.621 1.00 8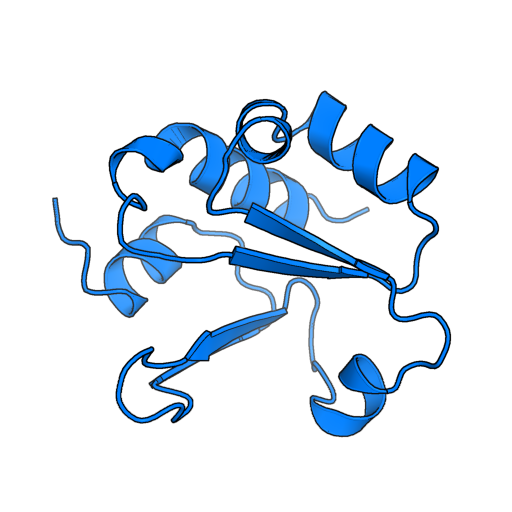9.00 77 TYR A C 1
ATOM 604 O O . TYR A 1 77 ? -7.080 -7.386 6.948 1.00 89.00 77 TYR A O 1
ATOM 612 N N . ASP A 1 78 ? -8.309 -9.228 7.339 1.00 87.62 78 ASP A N 1
ATOM 613 C CA . ASP A 1 78 ? -8.787 -8.777 8.638 1.00 87.62 78 ASP A CA 1
ATOM 614 C C . ASP A 1 78 ? -7.681 -8.952 9.685 1.00 87.62 78 ASP A C 1
ATOM 616 O O . ASP A 1 78 ? -7.112 -10.032 9.845 1.00 87.62 78 ASP A O 1
ATOM 620 N N . ALA A 1 79 ? -7.368 -7.890 10.425 1.00 84.12 79 ALA A N 1
ATOM 621 C CA . ALA A 1 79 ? -6.270 -7.912 11.388 1.00 84.12 79 ALA A CA 1
ATOM 622 C C . ALA A 1 79 ? -6.533 -8.848 12.583 1.00 84.12 79 ALA A C 1
ATOM 624 O O . ALA A 1 79 ? -5.579 -9.325 13.199 1.00 84.12 79 ALA A O 1
ATOM 625 N N . LYS A 1 80 ? -7.805 -9.114 12.919 1.00 85.12 80 LYS A N 1
ATOM 626 C CA . LYS A 1 80 ? -8.179 -9.967 14.059 1.00 85.12 80 LYS A CA 1
ATOM 627 C C . LYS A 1 80 ? -8.143 -11.450 13.697 1.00 85.12 80 LYS A C 1
ATOM 629 O O . LYS A 1 80 ? -7.553 -12.248 14.416 1.00 85.12 80 LYS A O 1
ATOM 634 N N . THR A 1 81 ? -8.774 -11.810 12.588 1.00 89.06 81 THR A N 1
ATOM 635 C CA . THR A 1 81 ? -8.986 -13.193 12.141 1.00 89.06 81 THR A CA 1
ATOM 636 C C . THR A 1 81 ? -7.917 -13.664 11.158 1.00 89.06 81 THR A C 1
ATOM 638 O O . THR A 1 81 ? -7.759 -14.867 10.970 1.00 89.06 81 THR A O 1
ATOM 641 N N . LYS A 1 82 ? -7.153 -12.739 10.556 1.00 84.56 82 LYS A N 1
ATOM 642 C CA . LYS A 1 82 ? -6.160 -12.988 9.492 1.00 84.56 82 LYS A CA 1
ATOM 643 C C . LYS A 1 82 ? -6.759 -13.625 8.235 1.00 84.56 82 LYS A C 1
ATOM 645 O O . LYS A 1 82 ? -6.032 -14.193 7.423 1.00 84.56 82 LYS A O 1
ATOM 650 N N . VAL A 1 83 ? -8.075 -13.523 8.065 1.00 87.75 83 VAL A N 1
ATOM 651 C CA . VAL A 1 83 ? -8.794 -14.040 6.900 1.00 87.75 83 VAL A CA 1
ATOM 652 C C . VAL A 1 83 ? -8.785 -12.992 5.792 1.00 87.75 83 VAL A C 1
ATOM 654 O O . VAL A 1 83 ? -8.860 -11.792 6.063 1.00 87.75 83 VAL A O 1
ATOM 657 N N . LEU A 1 84 ? -8.672 -13.447 4.543 1.00 87.94 84 LEU A N 1
ATOM 658 C CA . LEU A 1 84 ? -8.836 -12.596 3.369 1.00 87.94 84 LEU A CA 1
ATOM 659 C C . LEU A 1 84 ? -10.291 -12.116 3.312 1.00 87.94 84 LEU A C 1
ATOM 661 O O . LEU A 1 84 ? -11.202 -12.908 3.098 1.00 87.94 84 LEU A O 1
ATOM 665 N N . VAL A 1 85 ? -10.493 -10.822 3.522 1.00 87.50 85 VAL A N 1
ATOM 666 C CA . VAL A 1 85 ? -11.803 -10.166 3.457 1.00 87.50 85 VAL A CA 1
ATOM 667 C C . VAL A 1 85 ? -12.162 -9.867 2.012 1.00 87.50 85 VAL A C 1
ATOM 669 O O . VAL A 1 85 ? -13.288 -10.104 1.595 1.00 87.50 85 VAL A O 1
ATOM 672 N N . GLN A 1 86 ? -11.200 -9.341 1.253 1.00 87.19 86 GLN A N 1
ATOM 673 C CA . GLN A 1 86 ? -11.420 -8.918 -0.123 1.00 87.19 86 GLN A CA 1
ATOM 674 C C . GLN A 1 86 ? -10.128 -9.022 -0.930 1.00 87.19 86 GLN A C 1
ATOM 676 O O . GLN A 1 86 ? -9.037 -8.730 -0.437 1.00 87.19 86 GLN A O 1
ATOM 681 N N . HIS A 1 87 ? -10.265 -9.369 -2.203 1.00 87.31 87 HIS A N 1
ATOM 682 C CA . HIS A 1 87 ? -9.195 -9.327 -3.193 1.00 87.31 87 HIS A CA 1
ATOM 683 C C . HIS A 1 87 ? -9.620 -8.412 -4.342 1.00 87.31 87 HIS A C 1
ATOM 685 O O . HIS A 1 87 ? -10.749 -8.498 -4.821 1.00 87.31 87 HIS A O 1
ATOM 691 N N . LEU A 1 88 ? -8.738 -7.494 -4.730 1.00 83.81 88 LEU A N 1
ATOM 692 C CA . LEU A 1 88 ? -8.930 -6.590 -5.861 1.00 83.81 88 LEU A CA 1
ATOM 693 C C . LEU A 1 88 ? -7.751 -6.774 -6.813 1.00 83.81 88 LEU A C 1
ATOM 695 O O . LEU A 1 88 ? -6.606 -6.544 -6.431 1.00 83.81 88 LEU A O 1
ATOM 699 N N . ASP A 1 89 ? -8.029 -7.186 -8.040 1.00 82.44 89 ASP A N 1
ATOM 700 C CA . ASP A 1 89 ? -7.027 -7.528 -9.045 1.00 82.44 89 ASP A CA 1
ATOM 701 C C . ASP A 1 89 ? -7.157 -6.558 -10.229 1.00 82.44 89 ASP A C 1
ATOM 703 O O . ASP A 1 89 ? -8.245 -6.375 -10.772 1.00 82.44 89 ASP A O 1
ATOM 707 N N . GLY A 1 90 ? -6.071 -5.863 -10.574 1.00 76.69 90 GLY A N 1
ATOM 708 C CA . GLY A 1 90 ? -6.056 -4.818 -11.605 1.00 76.69 90 GLY A CA 1
ATOM 709 C C . GLY A 1 90 ? -6.726 -3.491 -11.214 1.00 76.69 90 GLY A C 1
ATOM 710 O O . GLY A 1 90 ? -6.939 -2.647 -12.081 1.00 76.69 90 GLY A O 1
ATOM 711 N N . GLU A 1 91 ? -7.055 -3.280 -9.938 1.00 79.38 91 GLU A N 1
ATOM 712 C CA . GLU A 1 91 ? -7.855 -2.132 -9.493 1.00 79.38 91 GLU A CA 1
ATOM 713 C C . GLU A 1 91 ? -7.021 -0.851 -9.300 1.00 79.38 91 GLU A C 1
ATOM 715 O O . GLU A 1 91 ? -6.035 -0.838 -8.560 1.00 79.38 91 GLU A O 1
ATOM 720 N N . ASP A 1 92 ? -7.447 0.256 -9.915 1.00 77.50 92 ASP A N 1
ATOM 721 C CA . ASP A 1 92 ? -6.787 1.564 -9.812 1.00 77.50 92 ASP A CA 1
ATOM 722 C C . ASP A 1 92 ? -7.529 2.591 -8.943 1.00 77.50 92 ASP A C 1
ATOM 724 O O . ASP A 1 92 ? -7.004 3.683 -8.695 1.00 77.50 92 ASP A O 1
ATOM 728 N N . ASP A 1 93 ? -8.744 2.268 -8.489 1.00 82.75 93 ASP A N 1
ATOM 729 C CA . ASP A 1 93 ? -9.586 3.182 -7.724 1.00 82.75 93 ASP A CA 1
ATOM 730 C C . ASP A 1 93 ? -9.428 2.998 -6.206 1.00 82.75 93 ASP A C 1
ATOM 732 O O . ASP A 1 93 ? -9.883 2.023 -5.596 1.00 82.75 93 ASP A O 1
ATOM 736 N N . VAL A 1 94 ? -8.851 4.015 -5.560 1.00 84.38 94 VAL A N 1
ATOM 737 C CA . VAL A 1 94 ? -8.730 4.077 -4.097 1.00 84.38 94 VAL A CA 1
ATOM 738 C C . VAL A 1 94 ? -10.091 4.060 -3.397 1.00 84.38 94 VAL A C 1
ATOM 740 O O . VAL A 1 94 ? -10.183 3.592 -2.265 1.00 84.38 94 VAL A O 1
ATOM 743 N N . ASN A 1 95 ? -11.167 4.517 -4.046 1.00 84.94 95 ASN A N 1
ATOM 744 C CA . ASN A 1 95 ? -12.504 4.470 -3.459 1.00 84.94 95 ASN A CA 1
ATOM 745 C C . ASN A 1 95 ? -12.986 3.033 -3.264 1.00 84.94 95 ASN A C 1
ATOM 747 O O . ASN A 1 95 ? -13.650 2.752 -2.265 1.00 84.94 95 ASN A O 1
ATOM 751 N N . LYS A 1 96 ? -12.630 2.104 -4.165 1.00 85.38 96 LYS A N 1
ATOM 752 C CA . LYS A 1 96 ? -12.945 0.684 -3.964 1.00 85.38 96 LYS A CA 1
ATOM 753 C C . LYS A 1 96 ? -12.178 0.107 -2.785 1.00 85.38 96 LYS A C 1
ATOM 755 O O . LYS A 1 96 ? -12.771 -0.612 -1.989 1.00 85.38 96 LYS A O 1
ATOM 760 N N . LEU A 1 97 ? -10.910 0.479 -2.617 1.00 85.31 97 LEU A N 1
ATOM 761 C CA . LEU A 1 97 ? -10.139 0.100 -1.432 1.00 85.31 97 LEU A CA 1
ATOM 762 C C . LEU A 1 97 ? -10.753 0.666 -0.147 1.00 85.31 97 LEU A C 1
ATOM 764 O O . LEU A 1 97 ? -10.891 -0.067 0.826 1.00 85.31 97 LEU A O 1
ATOM 768 N N . LEU A 1 98 ? -11.154 1.940 -0.139 1.00 85.06 98 LEU A N 1
ATOM 769 C CA . LEU A 1 98 ? -11.824 2.560 1.007 1.00 85.06 98 LEU A CA 1
ATOM 770 C C . LEU A 1 98 ? -13.114 1.813 1.364 1.00 85.06 98 LEU A C 1
ATOM 772 O O . LEU A 1 98 ? -13.295 1.439 2.520 1.00 85.06 98 LEU A O 1
ATOM 776 N N . LYS A 1 99 ? -13.965 1.516 0.372 1.00 86.62 99 LYS A N 1
ATOM 777 C CA . LYS A 1 99 ? -15.185 0.718 0.568 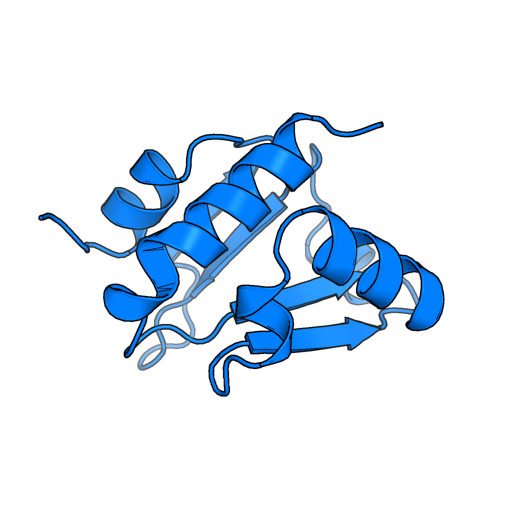1.00 86.62 99 LYS A CA 1
ATOM 778 C C . LYS A 1 99 ? -14.885 -0.684 1.090 1.00 86.62 99 LYS A C 1
ATOM 780 O O . LYS A 1 99 ? -15.543 -1.130 2.022 1.00 86.62 99 LYS A O 1
ATOM 785 N N . ALA A 1 100 ? -13.893 -1.363 0.520 1.00 84.31 100 ALA A N 1
ATOM 786 C CA . ALA A 1 100 ? -13.524 -2.714 0.927 1.00 84.31 100 ALA A CA 1
ATOM 787 C C . ALA A 1 100 ? -12.939 -2.769 2.348 1.00 84.31 100 ALA A C 1
ATOM 789 O O . ALA A 1 100 ? -13.101 -3.765 3.043 1.00 84.31 100 ALA A O 1
ATOM 790 N N . LEU A 1 101 ? -12.311 -1.683 2.804 1.00 81.75 101 LEU A N 1
ATOM 791 C CA . LEU A 1 101 ? -11.862 -1.511 4.187 1.00 81.75 101 LEU A CA 1
ATOM 792 C C . LEU A 1 101 ? -12.979 -1.029 5.129 1.00 81.75 101 LEU A C 1
ATOM 794 O O . LEU A 1 101 ? -12.715 -0.797 6.307 1.00 81.75 101 LEU A O 1
ATOM 798 N N . GLY A 1 102 ? -14.205 -0.830 4.632 1.00 80.00 102 GLY A N 1
ATOM 799 C CA . GLY A 1 102 ? -15.311 -0.267 5.409 1.00 80.00 102 GLY A CA 1
ATOM 800 C C . GLY A 1 102 ? -15.086 1.190 5.831 1.00 80.00 102 GLY A C 1
ATOM 801 O O . GLY A 1 102 ? -15.751 1.684 6.735 1.00 80.00 102 GLY A O 1
ATOM 802 N N . ILE A 1 103 ? -14.144 1.889 5.193 1.00 75.06 103 ILE A N 1
ATOM 803 C CA . ILE A 1 103 ? -13.841 3.297 5.446 1.00 75.06 103 ILE A CA 1
ATOM 804 C C . ILE A 1 103 ? -14.779 4.129 4.572 1.00 75.06 103 ILE A C 1
ATOM 806 O O . ILE A 1 103 ? -14.418 4.603 3.493 1.00 75.06 103 ILE A O 1
ATOM 810 N N . THR A 1 104 ? -16.016 4.279 5.027 1.00 56.91 104 THR A N 1
ATOM 811 C CA . THR A 1 104 ? -16.969 5.237 4.464 1.00 56.91 104 THR A CA 1
ATOM 812 C C . THR A 1 104 ? -16.732 6.599 5.106 1.00 56.91 104 THR A C 1
ATOM 814 O O . THR A 1 104 ? -16.732 6.713 6.331 1.00 56.91 104 THR A O 1
ATOM 817 N N . GLY A 1 105 ? -16.459 7.605 4.272 1.00 49.00 105 GLY A N 1
ATOM 818 C CA . GLY A 1 105 ? -16.511 9.010 4.678 1.00 49.00 105 GLY A CA 1
ATOM 819 C C . GLY A 1 105 ? -17.942 9.510 4.658 1.00 49.00 105 GLY A C 1
ATOM 820 O O . GLY A 1 105 ? -18.679 9.054 3.755 1.00 49.00 105 GLY A O 1
#

pLDDT: mean 81.46, std 7.86, range [42.34, 89.31]

Foldseek 3Di:
DDPLVLLQLLLCLVCVVLCPVAAAEAEDQDDPVVVCVSCVVRRVSLVVRPSYHYHHDVPCPVCVVVVQPAPPKDFDADPPPRDGQDIDGSGRDNVVVCVSVVNDD

Radius of gyration: 13.2 Å; chains: 1; bounding box: 33×30×31 Å